Protein AF-A0A3D4B5P4-F1 (afdb_monomer_lite)

Sequence (132 aa):
MRDRVRADYWMGHQTPEDGKKAVERALKYGFKGVKIKCRIQEPMYERLKAMRDVAGTDFKVTVDPNERFYTAEQAIALAEQLAPLGNVEVFEDPIPKSDIEGYEKIHDAIPFPLAMHLGDGPGVVRGLQADG

Structure (mmCIF, N/CA/C/O backbone):
data_AF-A0A3D4B5P4-F1
#
_entry.id   AF-A0A3D4B5P4-F1
#
loop_
_atom_site.group_PDB
_atom_site.id
_atom_site.type_sy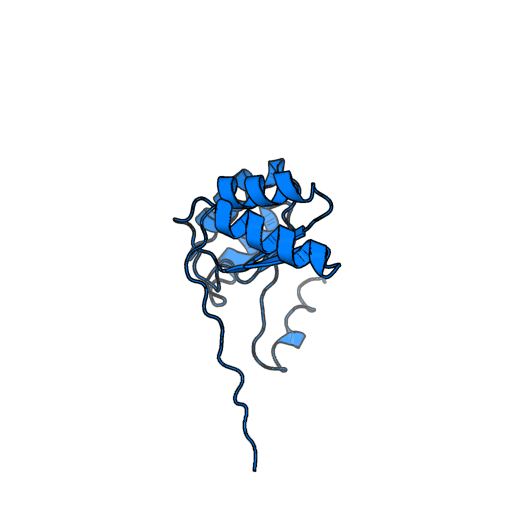mbol
_atom_site.label_atom_id
_atom_site.label_alt_id
_atom_site.label_comp_id
_atom_site.label_asym_id
_atom_site.label_entity_id
_atom_site.label_seq_id
_atom_site.pdbx_PDB_ins_code
_atom_site.Cartn_x
_atom_site.Cartn_y
_atom_site.Cartn_z
_atom_site.occupancy
_atom_site.B_iso_or_equiv
_atom_site.auth_seq_id
_atom_site.auth_comp_id
_atom_site.auth_asym_id
_atom_site.auth_atom_id
_atom_site.pdbx_PDB_model_num
ATOM 1 N N . MET A 1 1 ? -28.679 31.222 -10.764 1.00 39.66 1 MET A N 1
ATOM 2 C CA . MET A 1 1 ? -27.861 31.343 -9.540 1.00 39.66 1 MET A CA 1
ATOM 3 C C . MET A 1 1 ? -27.379 29.945 -9.163 1.00 39.66 1 MET A C 1
ATOM 5 O O . MET A 1 1 ? -28.202 29.104 -8.830 1.00 39.66 1 MET A O 1
ATOM 9 N N . ARG A 1 2 ? -26.090 29.641 -9.350 1.00 45.78 2 ARG A N 1
ATOM 10 C CA . ARG A 1 2 ? -25.443 28.396 -8.894 1.00 45.78 2 ARG A CA 1
ATOM 11 C C . ARG A 1 2 ? -24.249 28.846 -8.071 1.00 45.78 2 ARG A C 1
ATOM 13 O O . ARG A 1 2 ? -23.341 29.422 -8.651 1.00 45.78 2 ARG A O 1
ATOM 20 N N . ASP A 1 3 ? -24.297 28.657 -6.757 1.00 53.19 3 ASP A N 1
ATOM 21 C CA . ASP A 1 3 ? -23.410 29.410 -5.858 1.00 53.19 3 ASP A CA 1
ATOM 22 C C . ASP A 1 3 ? -22.441 28.546 -5.049 1.00 53.19 3 ASP A C 1
ATOM 24 O O . ASP A 1 3 ? -21.933 28.978 -4.020 1.00 53.19 3 ASP A O 1
ATOM 28 N N . ARG A 1 4 ? -22.178 27.305 -5.489 1.00 46.22 4 ARG A N 1
ATOM 29 C CA . ARG A 1 4 ? -21.097 26.481 -4.928 1.00 46.22 4 ARG A CA 1
ATOM 30 C C . ARG A 1 4 ? -20.451 25.599 -5.990 1.00 46.22 4 ARG A C 1
ATOM 32 O O . ARG A 1 4 ? -21.075 24.674 -6.504 1.00 46.22 4 ARG A O 1
ATOM 39 N N . VAL A 1 5 ? -19.177 25.866 -6.253 1.00 47.72 5 VAL A N 1
ATOM 40 C CA . VAL A 1 5 ? -18.228 24.896 -6.805 1.00 47.72 5 VAL A CA 1
ATOM 41 C C . VAL A 1 5 ? -17.604 24.186 -5.603 1.00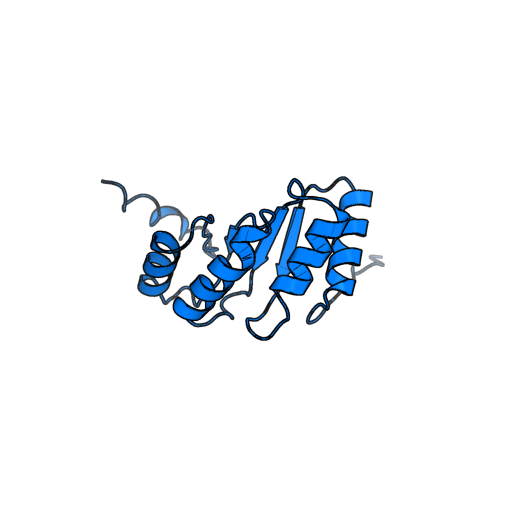 47.72 5 VAL A C 1
ATOM 43 O O . VAL A 1 5 ? -17.158 24.843 -4.662 1.00 47.72 5 VAL A O 1
ATOM 46 N N . ARG A 1 6 ? -17.622 22.850 -5.577 1.00 29.27 6 ARG A N 1
ATOM 47 C CA . ARG A 1 6 ? -16.845 22.087 -4.592 1.00 29.27 6 ARG A CA 1
ATOM 48 C C . ARG A 1 6 ? -15.369 22.280 -4.933 1.00 29.27 6 ARG A C 1
ATOM 50 O O . ARG A 1 6 ? -14.961 21.931 -6.031 1.00 29.27 6 ARG A O 1
ATOM 57 N N . ALA A 1 7 ? -14.614 22.874 -4.015 1.00 35.50 7 ALA A N 1
ATOM 58 C CA . ALA A 1 7 ? -13.166 22.962 -4.116 1.00 35.50 7 ALA A CA 1
ATOM 59 C C . ALA A 1 7 ? -12.552 21.613 -3.728 1.00 35.50 7 ALA A C 1
ATOM 61 O O . ALA A 1 7 ? -12.911 21.034 -2.697 1.00 35.50 7 ALA A O 1
ATOM 62 N N . ASP A 1 8 ? -11.646 21.127 -4.566 1.00 29.98 8 ASP A N 1
ATOM 63 C CA . ASP A 1 8 ? -10.908 19.893 -4.345 1.00 29.98 8 ASP A CA 1
ATOM 64 C C . ASP A 1 8 ? -9.951 20.043 -3.156 1.00 29.98 8 ASP A C 1
ATOM 66 O O . ASP A 1 8 ? -9.199 21.013 -3.042 1.00 29.98 8 ASP A O 1
ATOM 70 N N . TYR A 1 9 ? -9.980 19.069 -2.248 1.00 28.59 9 TYR A N 1
ATOM 71 C CA . TYR A 1 9 ? -9.027 18.970 -1.150 1.00 28.59 9 TYR A CA 1
ATOM 72 C C . TYR A 1 9 ? -7.841 18.119 -1.608 1.00 28.59 9 TYR A C 1
ATOM 74 O O . TYR A 1 9 ? -7.959 16.903 -1.753 1.00 28.59 9 TYR A O 1
ATOM 82 N N . TRP A 1 10 ? -6.700 18.763 -1.857 1.00 34.03 10 TRP A N 1
ATOM 83 C CA . TRP A 1 10 ? -5.459 18.094 -2.242 1.00 34.03 10 TRP A CA 1
ATOM 84 C C . TRP A 1 10 ? -4.611 17.822 -0.995 1.00 34.03 10 TRP A C 1
ATOM 86 O O . TRP A 1 10 ? -4.116 18.756 -0.368 1.00 34.03 10 TRP A O 1
ATOM 96 N N . MET A 1 11 ? -4.402 16.553 -0.637 1.00 41.28 11 MET A N 1
ATOM 97 C CA . MET A 1 11 ? -3.348 16.172 0.312 1.00 41.28 11 MET A CA 1
ATOM 98 C C . MET A 1 11 ? -2.180 15.558 -0.454 1.00 41.28 11 MET A C 1
ATOM 100 O O . MET A 1 11 ? -2.347 14.572 -1.170 1.00 41.28 11 MET A O 1
ATOM 104 N N . GLY A 1 12 ? -1.006 16.182 -0.326 1.00 55.91 12 GLY A N 1
ATOM 105 C CA . GLY A 1 12 ? 0.267 15.619 -0.775 1.00 55.91 12 GLY A CA 1
ATOM 106 C C . GLY A 1 12 ? 0.739 14.464 0.117 1.00 55.91 12 GLY A C 1
ATOM 107 O O . GLY A 1 12 ? -0.005 14.008 0.984 1.00 55.91 12 GLY A O 1
ATOM 108 N N . HIS A 1 13 ? 1.974 14.010 -0.133 1.00 55.59 13 HIS A N 1
ATOM 109 C CA . HIS A 1 13 ? 2.686 12.945 0.592 1.00 55.59 13 HIS A CA 1
ATOM 110 C C . HIS A 1 13 ? 2.319 12.898 2.077 1.00 55.59 13 HIS A C 1
ATOM 112 O O . HIS A 1 13 ? 2.385 13.919 2.763 1.00 55.59 13 HIS A O 1
ATOM 118 N N . GLN A 1 14 ? 1.911 11.726 2.559 1.00 71.88 14 GLN A N 1
ATOM 119 C CA . GLN A 1 14 ? 1.329 11.606 3.893 1.00 71.88 14 GLN A CA 1
ATOM 120 C C . GLN A 1 14 ? 2.350 11.039 4.868 1.00 71.88 14 GLN A C 1
ATOM 122 O O . GLN A 1 14 ? 2.947 9.991 4.632 1.00 71.88 14 GLN A O 1
ATOM 127 N N . THR A 1 15 ? 2.512 11.711 6.000 1.00 88.50 15 THR A N 1
ATOM 128 C CA . THR A 1 15 ? 3.261 11.173 7.137 1.00 88.50 15 THR A CA 1
ATOM 129 C C . THR A 1 15 ? 2.467 10.042 7.813 1.00 88.50 15 THR A C 1
ATOM 131 O O . THR A 1 15 ? 1.257 9.910 7.588 1.00 88.50 15 THR A O 1
ATOM 134 N N . PRO A 1 16 ? 3.087 9.229 8.689 1.00 93.19 16 PRO A N 1
ATOM 135 C CA . PRO A 1 16 ? 2.342 8.270 9.508 1.00 93.19 16 PRO A CA 1
ATOM 136 C C . PRO A 1 16 ? 1.200 8.910 10.308 1.00 93.19 16 PRO A C 1
ATOM 138 O O . PRO A 1 16 ? 0.137 8.315 10.465 1.00 93.19 16 PRO A O 1
ATOM 141 N N . GLU A 1 17 ? 1.388 10.152 10.757 1.00 92.12 17 GLU A N 1
ATOM 142 C CA . GLU A 1 17 ? 0.384 10.911 11.499 1.00 92.12 17 GLU A CA 1
ATOM 143 C C . GLU A 1 17 ? -0.816 11.311 10.625 1.00 92.12 17 GLU A C 1
ATOM 145 O O . GLU A 1 17 ? -1.967 11.214 11.051 1.00 92.12 17 GLU A O 1
ATOM 150 N N . ASP A 1 18 ? -0.577 11.687 9.368 1.00 90.56 18 ASP A N 1
ATOM 151 C CA . ASP A 1 18 ? -1.657 11.939 8.406 1.00 9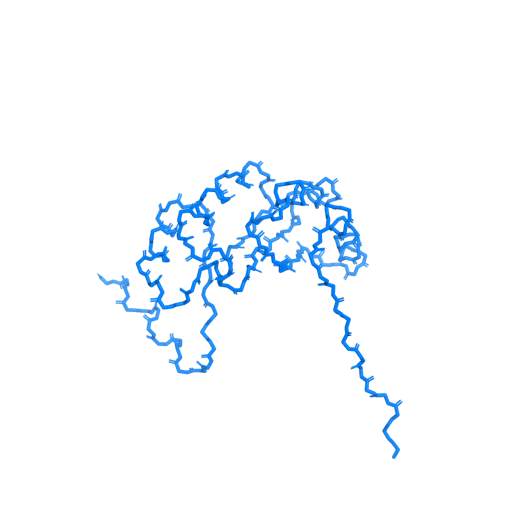0.56 18 ASP A CA 1
ATOM 152 C C . ASP A 1 18 ? -2.452 10.664 8.110 1.00 90.56 18 ASP A C 1
ATOM 154 O O . ASP A 1 18 ? -3.674 10.716 7.937 1.00 90.56 18 ASP A O 1
ATOM 158 N N . GLY A 1 19 ? -1.766 9.516 8.108 1.00 91.19 19 GLY A N 1
ATOM 159 C CA . GLY A 1 19 ? -2.379 8.202 7.987 1.00 91.19 19 GLY A CA 1
ATOM 160 C C . GLY A 1 19 ? -3.354 7.895 9.121 1.00 91.19 19 GLY A C 1
ATOM 161 O O . GLY A 1 19 ? -4.501 7.533 8.855 1.00 91.19 19 GLY A O 1
ATOM 162 N N . LYS A 1 20 ? -2.946 8.126 10.375 1.00 93.00 20 LYS A N 1
ATOM 163 C CA . LYS A 1 20 ? -3.834 7.982 11.543 1.00 93.00 20 LYS A CA 1
ATOM 164 C C . LYS A 1 20 ? -5.069 8.859 11.414 1.00 93.00 20 LYS A C 1
ATOM 166 O O . LYS A 1 20 ? -6.185 8.356 11.469 1.00 93.00 20 LYS A O 1
ATOM 171 N N . LYS A 1 21 ? -4.875 10.152 11.139 1.00 93.06 21 LYS A N 1
ATOM 172 C CA . LYS A 1 21 ? -5.979 11.112 10.994 1.00 93.06 21 LYS A CA 1
ATOM 173 C C . LYS A 1 21 ? -6.940 10.722 9.871 1.00 93.06 21 LYS A C 1
ATOM 175 O O . LYS A 1 21 ? -8.140 10.978 9.970 1.00 93.06 21 LYS A O 1
ATOM 180 N N . ALA A 1 22 ? -6.439 10.137 8.782 1.00 90.88 22 ALA A N 1
ATOM 181 C CA . ALA A 1 22 ? -7.284 9.625 7.707 1.00 90.88 22 ALA A CA 1
ATOM 182 C C . ALA A 1 22 ? -8.155 8.453 8.181 1.00 90.88 22 ALA A C 1
ATOM 184 O O . ALA A 1 22 ? -9.361 8.464 7.931 1.00 90.88 22 ALA A O 1
ATOM 185 N N . VAL A 1 23 ? -7.570 7.503 8.911 1.00 93.56 23 VAL A N 1
ATOM 186 C CA . VAL A 1 23 ? -8.282 6.347 9.471 1.00 93.56 23 VAL A CA 1
ATOM 187 C C . VAL A 1 23 ? -9.294 6.765 10.536 1.00 93.56 23 VAL A C 1
ATOM 189 O O . VAL A 1 23 ? -10.443 6.344 10.468 1.00 93.56 23 VAL A O 1
ATOM 192 N N . GLU A 1 24 ? -8.935 7.652 11.464 1.00 94.38 24 GLU A N 1
ATOM 193 C CA . GLU A 1 24 ? -9.860 8.179 12.481 1.00 94.38 24 GLU A CA 1
ATOM 194 C C . GLU A 1 24 ? -11.091 8.833 11.842 1.00 94.38 24 GLU A C 1
ATOM 196 O O . GLU A 1 24 ? -12.230 8.583 12.247 1.00 94.38 24 GLU A O 1
ATOM 201 N N . ARG A 1 25 ? -10.879 9.644 10.795 1.00 94.56 25 ARG A N 1
ATOM 202 C CA . ARG A 1 25 ? -11.982 10.228 10.022 1.00 94.56 25 ARG A CA 1
ATOM 203 C C . ARG A 1 25 ? -12.814 9.147 9.341 1.00 94.56 25 ARG A C 1
ATOM 205 O O . ARG A 1 25 ? -14.036 9.221 9.394 1.00 94.56 25 ARG A O 1
ATOM 212 N N . ALA A 1 26 ? -12.179 8.163 8.713 1.00 92.31 26 ALA A N 1
ATOM 213 C CA . ALA A 1 26 ? -12.877 7.087 8.023 1.00 92.31 26 ALA A CA 1
ATOM 214 C C . ALA A 1 26 ? -13.755 6.270 8.991 1.00 92.31 26 ALA A C 1
ATOM 216 O O . ALA A 1 26 ? -14.941 6.074 8.725 1.00 92.31 26 ALA A O 1
ATOM 217 N N . LEU A 1 27 ? -13.222 5.900 10.158 1.00 92.06 27 LEU A N 1
ATOM 218 C CA . LEU A 1 27 ? -13.966 5.219 11.219 1.00 92.06 27 LEU A CA 1
ATOM 219 C C . LEU A 1 27 ? -15.145 6.051 11.726 1.00 92.06 27 LEU A C 1
ATOM 221 O O . LEU A 1 27 ? -16.243 5.519 11.881 1.00 92.06 27 LEU A O 1
ATOM 225 N N . LYS A 1 28 ? -14.954 7.363 11.927 1.00 94.81 28 LYS A N 1
ATOM 226 C CA . LYS A 1 28 ? -16.032 8.278 12.341 1.00 94.81 28 LYS A CA 1
ATOM 227 C C . LYS A 1 28 ? -17.219 8.261 11.371 1.00 94.81 28 LYS A C 1
ATOM 229 O O . LYS A 1 28 ? -18.355 8.443 11.798 1.00 94.81 28 LYS A O 1
ATOM 234 N N . TYR A 1 29 ? -16.961 8.044 10.084 1.00 92.94 29 TYR A N 1
ATOM 235 C CA . TYR A 1 29 ? -17.992 7.937 9.049 1.00 92.94 29 TYR A CA 1
ATOM 236 C C . TYR A 1 29 ? -18.417 6.489 8.747 1.00 92.94 29 TYR A C 1
ATOM 238 O O . TYR A 1 29 ? -19.181 6.265 7.814 1.00 92.94 29 TYR A O 1
ATOM 246 N N . GLY A 1 30 ? -17.963 5.508 9.535 1.00 91.50 30 GLY A N 1
ATOM 247 C CA . GLY A 1 30 ? -18.372 4.106 9.421 1.00 91.50 30 GLY A CA 1
ATOM 248 C C . GLY A 1 30 ? -17.673 3.310 8.315 1.00 91.50 30 GLY A C 1
ATOM 249 O O . GLY A 1 30 ? -18.077 2.181 8.039 1.00 91.50 30 GLY A O 1
ATOM 250 N N . PHE A 1 31 ? -16.626 3.856 7.690 1.00 90.94 31 PHE A N 1
ATOM 251 C CA . PHE A 1 31 ? -15.850 3.130 6.685 1.00 90.94 31 PHE A CA 1
ATOM 252 C C . PHE A 1 31 ? -15.013 2.008 7.319 1.00 90.94 31 PHE A C 1
ATOM 254 O O . PHE A 1 31 ? -14.639 2.066 8.491 1.00 90.94 31 PHE A O 1
ATOM 261 N N . LYS A 1 32 ? -14.705 0.986 6.514 1.00 91.06 32 LYS A N 1
ATOM 262 C CA . LYS A 1 32 ? -13.902 -0.192 6.897 1.00 91.06 32 LYS A CA 1
ATOM 263 C C . LYS A 1 32 ? -12.549 -0.266 6.191 1.00 91.06 32 LYS A C 1
ATOM 265 O O . LYS A 1 32 ? -11.807 -1.221 6.372 1.00 91.06 32 LYS A O 1
ATOM 270 N N . GLY A 1 33 ? -12.223 0.743 5.395 1.00 92.00 33 GLY A N 1
ATOM 271 C CA . GLY A 1 33 ? -10.943 0.823 4.721 1.00 92.00 33 GLY A CA 1
ATOM 272 C C . GLY A 1 33 ? -10.714 2.179 4.078 1.00 92.00 33 GLY A C 1
ATOM 273 O O . GLY A 1 33 ? -11.605 3.034 4.052 1.00 92.00 33 GLY A O 1
ATOM 274 N N . VAL A 1 34 ? -9.501 2.370 3.570 1.00 93.94 34 VAL A N 1
ATOM 275 C CA . VAL A 1 34 ? -9.089 3.554 2.810 1.00 93.94 34 VAL A CA 1
ATOM 276 C C . VAL A 1 34 ? -8.213 3.156 1.640 1.00 93.94 34 VAL A C 1
ATOM 278 O O . VAL A 1 34 ? -7.507 2.154 1.669 1.00 93.94 34 VAL A O 1
ATOM 281 N N . LYS A 1 35 ? -8.201 4.022 0.638 1.00 93.94 35 LYS A N 1
ATOM 282 C CA . LYS A 1 35 ? -7.249 3.989 -0.457 1.00 93.94 35 LYS A CA 1
ATOM 283 C C . LYS A 1 35 ? -6.266 5.136 -0.304 1.00 93.94 35 LYS A C 1
ATOM 285 O O . LYS A 1 35 ? -6.679 6.268 -0.045 1.00 93.94 35 LYS A O 1
ATOM 290 N N . ILE A 1 36 ? -4.980 4.844 -0.457 1.00 93.00 36 ILE A N 1
ATOM 291 C CA . ILE A 1 36 ? -3.912 5.827 -0.281 1.00 93.00 36 ILE A CA 1
ATOM 292 C C . ILE A 1 36 ? -3.146 6.018 -1.579 1.00 93.00 36 ILE A C 1
ATOM 294 O O . ILE A 1 36 ? -2.844 5.055 -2.276 1.00 93.00 36 ILE A O 1
ATOM 298 N N . LYS A 1 37 ? -2.804 7.274 -1.871 1.00 92.31 37 LYS A N 1
ATOM 299 C CA . LYS A 1 37 ? -1.820 7.595 -2.902 1.00 92.31 37 LYS A CA 1
ATOM 300 C C . LYS A 1 37 ? -0.428 7.610 -2.283 1.00 92.31 37 LYS A C 1
ATOM 302 O O . LYS A 1 37 ? -0.250 8.167 -1.192 1.00 92.31 37 LYS A O 1
ATOM 307 N N . CYS A 1 38 ? 0.539 6.991 -2.958 1.00 92.31 38 CYS A N 1
ATOM 308 C CA . CYS A 1 38 ? 1.887 6.866 -2.410 1.00 92.31 38 CYS A CA 1
ATOM 309 C C . CYS A 1 38 ? 3.027 6.835 -3.437 1.00 92.31 38 CYS A C 1
ATOM 311 O O . CYS A 1 38 ? 2.816 6.794 -4.648 1.00 92.31 38 CYS A O 1
ATOM 313 N N . ARG A 1 39 ? 4.262 6.875 -2.935 1.00 93.50 39 ARG A N 1
ATOM 314 C CA . ARG A 1 39 ? 5.504 6.624 -3.675 1.00 93.50 39 ARG A CA 1
ATOM 315 C C . ARG A 1 39 ? 6.429 5.738 -2.852 1.00 93.50 39 ARG A C 1
ATOM 317 O O . ARG A 1 39 ? 6.362 5.742 -1.627 1.00 93.50 39 ARG A O 1
ATOM 324 N N . ILE A 1 40 ? 7.333 5.031 -3.524 1.00 92.75 40 ILE A N 1
ATOM 325 C CA . ILE A 1 40 ? 8.244 4.077 -2.873 1.00 92.75 40 ILE A CA 1
ATOM 326 C C . ILE A 1 40 ? 9.190 4.736 -1.851 1.00 92.75 40 ILE A C 1
ATOM 328 O O . ILE A 1 40 ? 9.651 4.078 -0.930 1.00 92.75 40 ILE A O 1
ATOM 332 N N . GLN A 1 41 ? 9.468 6.039 -1.985 1.00 92.88 41 GLN A N 1
ATOM 333 C CA . GLN A 1 41 ? 10.346 6.783 -1.071 1.00 92.88 41 GLN A CA 1
ATOM 334 C C . GLN A 1 41 ? 9.658 7.207 0.236 1.00 92.88 41 GLN A C 1
ATOM 336 O O . GLN A 1 41 ? 10.309 7.760 1.122 1.00 92.88 41 GLN A O 1
ATOM 341 N N . GLU A 1 42 ? 8.342 7.033 0.347 1.00 92.69 42 GLU A N 1
ATOM 342 C CA . GLU A 1 42 ? 7.613 7.369 1.566 1.00 92.69 42 GLU A CA 1
ATOM 343 C C . GLU A 1 42 ? 7.794 6.283 2.639 1.00 92.69 42 GLU A C 1
ATOM 345 O O . GLU A 1 42 ? 8.029 5.122 2.303 1.00 92.69 42 GLU A O 1
ATOM 350 N N . PRO A 1 43 ? 7.633 6.619 3.934 1.00 94.69 43 PRO A N 1
ATOM 351 C CA . PRO A 1 43 ? 7.735 5.656 5.032 1.00 94.69 43 PRO A CA 1
ATOM 352 C C . PRO A 1 43 ? 6.478 4.771 5.095 1.00 94.69 43 PRO A C 1
ATOM 354 O O . PRO A 1 43 ? 5.604 4.931 5.951 1.00 94.69 43 PRO A O 1
ATOM 357 N N . MET A 1 44 ? 6.319 3.899 4.098 1.00 95.44 44 MET A N 1
ATOM 358 C CA . MET A 1 44 ? 5.095 3.133 3.856 1.00 95.44 44 MET A CA 1
ATOM 359 C C . MET A 1 44 ? 4.781 2.166 4.992 1.00 95.44 44 MET A C 1
ATOM 361 O O . MET A 1 44 ? 3.630 2.085 5.423 1.00 95.44 44 MET A O 1
ATOM 365 N N . TYR A 1 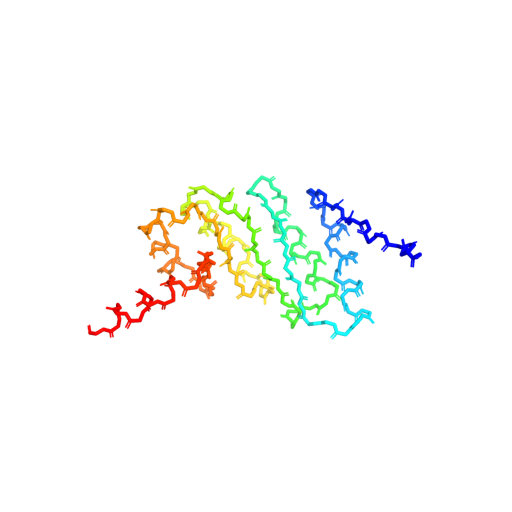45 ? 5.796 1.486 5.520 1.00 96.94 45 TYR A N 1
ATOM 366 C CA . TYR A 1 45 ? 5.622 0.590 6.656 1.00 96.94 45 TYR A CA 1
ATOM 367 C C . TYR A 1 45 ? 5.126 1.341 7.890 1.00 96.94 45 TYR A C 1
ATOM 369 O O . TYR A 1 45 ? 4.128 0.954 8.493 1.00 96.94 45 TYR A O 1
ATOM 377 N N . GLU A 1 46 ? 5.748 2.467 8.231 1.00 96.94 46 GLU A N 1
ATOM 378 C CA . GLU A 1 46 ? 5.362 3.289 9.375 1.00 96.94 46 GLU A CA 1
ATOM 379 C C . GLU A 1 46 ? 3.957 3.867 9.195 1.00 96.94 46 GLU A C 1
ATOM 381 O O . GLU A 1 46 ? 3.190 3.919 10.157 1.00 96.94 46 GLU A O 1
ATOM 386 N N . ARG A 1 47 ? 3.589 4.262 7.969 1.00 95.69 47 ARG A N 1
ATOM 387 C CA . ARG A 1 47 ? 2.232 4.726 7.648 1.00 95.69 47 ARG A CA 1
ATOM 388 C C . ARG A 1 47 ? 1.196 3.636 7.872 1.00 95.69 47 ARG A C 1
ATOM 390 O O . ARG A 1 47 ? 0.234 3.869 8.601 1.00 95.69 47 ARG A O 1
ATOM 397 N N . LEU A 1 48 ? 1.374 2.459 7.273 1.00 96.62 48 LEU A N 1
ATOM 398 C CA . LEU A 1 48 ? 0.394 1.377 7.389 1.00 96.62 48 LEU A CA 1
ATOM 399 C C . LEU A 1 48 ? 0.357 0.800 8.801 1.00 96.62 48 LEU A C 1
ATOM 401 O O . LEU A 1 48 ? -0.725 0.470 9.288 1.00 96.62 48 LEU A O 1
ATOM 405 N N . LYS A 1 49 ? 1.499 0.757 9.495 1.00 97.88 49 LYS A N 1
ATOM 406 C CA . LYS A 1 49 ? 1.555 0.405 10.912 1.00 97.88 49 LYS A CA 1
ATOM 407 C C . LYS A 1 49 ? 0.759 1.405 11.747 1.00 97.88 49 LYS A C 1
ATOM 409 O O . LYS A 1 49 ? -0.058 0.993 12.557 1.00 97.88 49 LYS A O 1
ATOM 414 N N . ALA A 1 50 ? 0.940 2.705 11.528 1.00 96.81 50 ALA A N 1
ATOM 415 C CA . ALA A 1 50 ? 0.198 3.730 12.254 1.00 96.81 50 ALA A CA 1
ATOM 416 C C . ALA A 1 50 ? -1.319 3.648 12.001 1.00 96.81 50 ALA A C 1
ATOM 418 O O . ALA A 1 50 ? -2.102 3.819 12.930 1.00 96.81 50 ALA A O 1
ATOM 419 N N . MET A 1 51 ? -1.737 3.339 10.771 1.00 96.38 51 MET A N 1
ATOM 420 C CA . MET A 1 51 ? -3.143 3.083 10.431 1.00 96.38 51 MET A CA 1
ATOM 421 C C . MET A 1 51 ? -3.698 1.847 11.153 1.00 96.38 51 MET A C 1
ATOM 423 O O . MET A 1 51 ? -4.776 1.906 11.744 1.00 96.38 51 MET A O 1
ATOM 427 N N . ARG A 1 52 ? -2.940 0.744 11.144 1.00 97.00 52 ARG A N 1
ATOM 428 C CA . ARG A 1 52 ? -3.268 -0.490 11.871 1.00 97.00 52 ARG A CA 1
ATOM 429 C C . ARG A 1 52 ? -3.393 -0.242 13.370 1.00 97.00 52 ARG A C 1
ATOM 431 O O . ARG A 1 52 ? -4.327 -0.738 13.984 1.00 97.00 52 ARG A O 1
ATOM 438 N N . ASP A 1 53 ? -2.479 0.524 13.958 1.00 97.62 53 ASP A N 1
ATOM 439 C CA . ASP A 1 53 ? -2.475 0.811 15.397 1.00 97.62 53 ASP A CA 1
ATOM 440 C C . ASP A 1 53 ? -3.759 1.554 15.835 1.00 97.62 53 ASP A C 1
ATOM 442 O O . ASP A 1 53 ? -4.164 1.445 16.989 1.00 97.62 53 ASP A O 1
ATOM 446 N N . VAL A 1 54 ? -4.430 2.269 14.919 1.00 96.12 54 VAL A N 1
ATOM 447 C CA . VAL A 1 54 ? -5.706 2.964 15.178 1.00 96.12 54 VAL A CA 1
ATOM 448 C C . VAL A 1 54 ? -6.922 2.047 15.018 1.00 96.12 54 VAL A C 1
ATOM 450 O O . VAL A 1 54 ? -7.855 2.131 15.814 1.00 96.12 54 VAL A O 1
ATOM 453 N N . ALA A 1 55 ? -6.953 1.208 13.980 1.00 94.19 55 ALA A N 1
ATOM 454 C CA . ALA A 1 55 ? -8.182 0.527 13.555 1.00 94.19 55 ALA A CA 1
ATOM 455 C C . ALA A 1 55 ? -8.104 -1.008 13.524 1.00 94.19 55 ALA A C 1
ATOM 457 O O . ALA A 1 55 ? -9.086 -1.669 13.189 1.00 94.19 55 ALA A O 1
ATOM 458 N N . GLY A 1 56 ? -6.956 -1.579 13.883 1.00 95.12 56 GLY A N 1
ATOM 459 C CA . GLY A 1 56 ? -6.691 -3.011 13.803 1.00 95.12 56 GLY A CA 1
ATOM 460 C C . GLY A 1 56 ? -6.481 -3.513 12.371 1.00 95.12 56 GLY A C 1
ATOM 461 O O . GLY A 1 56 ? -6.330 -2.745 11.423 1.00 95.12 56 GLY A O 1
ATOM 462 N N . THR A 1 57 ? -6.448 -4.838 12.220 1.00 95.25 57 THR A N 1
ATOM 463 C CA . THR A 1 57 ? -6.257 -5.542 10.935 1.00 95.25 57 THR A CA 1
ATOM 464 C C . THR A 1 57 ? -7.536 -5.682 10.108 1.00 95.25 57 THR A C 1
ATOM 466 O O . THR A 1 57 ? -7.465 -6.015 8.923 1.00 95.25 57 THR A O 1
ATOM 469 N N . ASP A 1 58 ? -8.692 -5.424 10.725 1.00 93.25 58 ASP A N 1
ATOM 470 C CA . ASP A 1 58 ? -10.007 -5.442 10.071 1.00 93.25 58 ASP A CA 1
ATOM 471 C C . ASP A 1 58 ? -10.225 -4.205 9.197 1.00 93.25 58 ASP A C 1
ATOM 473 O O . ASP A 1 58 ? -11.056 -4.218 8.292 1.00 93.25 58 ASP A O 1
ATOM 477 N N . PHE A 1 59 ? -9.478 -3.132 9.468 1.00 93.25 59 PHE A N 1
ATOM 478 C CA . PHE A 1 59 ? -9.488 -1.933 8.651 1.00 93.25 59 PHE A CA 1
ATOM 479 C C . PHE A 1 59 ? -8.448 -2.039 7.542 1.00 93.25 59 PHE A C 1
ATOM 481 O O . PHE A 1 59 ? -7.244 -2.110 7.797 1.00 93.25 59 PHE A O 1
ATOM 488 N N . LYS A 1 60 ? -8.925 -2.045 6.304 1.00 94.75 60 LYS A N 1
ATOM 489 C CA . LYS A 1 60 ? -8.141 -2.439 5.137 1.00 94.75 60 LYS A CA 1
ATOM 490 C C . LYS A 1 60 ? -7.602 -1.245 4.347 1.00 94.75 60 LYS A C 1
ATOM 492 O O . LYS A 1 60 ? -8.243 -0.197 4.267 1.00 94.75 60 LYS A O 1
ATOM 497 N N . VAL A 1 61 ? -6.405 -1.386 3.780 1.00 95.00 61 VAL A N 1
ATOM 498 C CA . VAL A 1 61 ? -5.706 -0.319 3.049 1.00 95.00 61 VAL A CA 1
ATOM 499 C C . VAL A 1 61 ? -5.399 -0.761 1.621 1.00 95.00 61 VAL A C 1
ATOM 501 O O . VAL A 1 61 ? -4.644 -1.707 1.407 1.00 95.00 61 VAL A O 1
ATOM 504 N N . THR A 1 62 ? -5.940 -0.036 0.643 1.00 95.88 62 THR A N 1
ATOM 505 C CA . THR A 1 62 ? -5.539 -0.129 -0.767 1.00 95.88 62 THR A CA 1
ATOM 506 C C . THR A 1 62 ? -4.320 0.754 -1.014 1.00 95.88 62 THR A C 1
ATOM 508 O O . THR A 1 62 ? -4.376 1.969 -0.790 1.00 95.88 62 THR A O 1
ATOM 511 N N . VAL A 1 63 ? -3.233 0.149 -1.493 1.00 95.56 63 VAL A N 1
ATOM 512 C CA . VAL A 1 63 ? -1.969 0.821 -1.821 1.00 95.56 63 VAL A CA 1
ATOM 513 C C . VAL A 1 63 ? -1.961 1.160 -3.310 1.00 95.56 63 VAL A C 1
ATOM 515 O O . VAL A 1 63 ? -1.857 0.264 -4.139 1.00 95.56 63 VAL A O 1
ATOM 518 N N . ASP A 1 64 ? -2.063 2.446 -3.648 1.00 95.31 64 ASP A N 1
ATOM 519 C CA . ASP A 1 64 ? -2.149 2.917 -5.035 1.00 95.31 64 ASP A CA 1
ATOM 520 C C . ASP A 1 64 ? -1.089 3.997 -5.311 1.00 95.31 64 ASP A C 1
ATOM 522 O O . ASP A 1 64 ? -1.298 5.185 -5.039 1.00 95.31 64 ASP A O 1
ATOM 526 N N . PRO A 1 65 ? 0.083 3.642 -5.855 1.00 93.00 65 PRO A N 1
ATOM 527 C CA . PRO A 1 65 ? 1.072 4.639 -6.235 1.00 93.00 65 PRO A CA 1
ATOM 528 C C . PRO A 1 65 ? 0.748 5.343 -7.555 1.00 93.00 65 PRO A C 1
ATOM 530 O O . PRO A 1 65 ? 1.384 6.359 -7.859 1.00 93.00 65 PRO A O 1
ATOM 533 N N . ASN A 1 66 ? -0.246 4.866 -8.313 1.00 94.06 66 ASN A N 1
ATOM 534 C CA . ASN A 1 66 ? -0.612 5.340 -9.643 1.00 94.06 66 ASN A CA 1
ATOM 535 C C . ASN A 1 66 ? 0.572 5.245 -10.616 1.00 94.06 66 ASN A C 1
ATOM 537 O O . ASN A 1 66 ? 1.041 6.263 -11.131 1.00 94.06 66 ASN A O 1
ATOM 541 N N . GLU A 1 67 ? 1.071 4.022 -10.793 1.00 94.75 67 GLU A N 1
ATOM 542 C CA . GLU A 1 67 ? 2.190 3.621 -11.658 1.00 94.75 67 GLU A CA 1
ATOM 543 C C . GLU A 1 67 ? 3.579 4.083 -11.164 1.00 94.75 67 GLU A C 1
ATOM 545 O O . GLU A 1 67 ? 4.580 3.949 -11.866 1.00 94.75 67 GLU A O 1
ATOM 550 N N . ARG A 1 68 ? 3.672 4.621 -9.935 1.00 94.62 68 ARG A N 1
ATOM 551 C CA . ARG A 1 68 ? 4.893 5.258 -9.393 1.00 94.62 68 ARG A CA 1
ATOM 552 C C . ARG A 1 68 ? 5.789 4.362 -8.537 1.00 94.62 68 ARG A C 1
ATOM 554 O O . ARG A 1 68 ? 6.714 4.888 -7.913 1.00 94.62 68 ARG A O 1
ATOM 561 N N . PHE A 1 69 ? 5.547 3.053 -8.463 1.00 95.00 69 PHE A N 1
ATOM 562 C CA . PHE A 1 69 ? 6.617 2.143 -8.038 1.00 95.00 69 PHE A CA 1
ATOM 563 C C . PHE A 1 69 ? 7.556 1.797 -9.186 1.00 95.00 69 PHE A C 1
ATOM 565 O O . PHE A 1 69 ? 8.656 1.376 -8.889 1.00 95.00 69 PHE A O 1
ATOM 572 N N . TYR A 1 70 ? 7.192 2.069 -10.446 1.00 93.94 70 TYR A N 1
ATOM 573 C CA . TYR A 1 70 ? 8.029 1.972 -11.655 1.00 93.94 70 TYR A CA 1
ATOM 574 C C . TYR A 1 70 ? 8.568 0.584 -12.035 1.00 93.94 70 TYR A C 1
ATOM 576 O O . TYR A 1 70 ? 8.688 0.327 -13.227 1.00 93.94 70 TYR A O 1
ATOM 584 N N . THR A 1 71 ? 8.881 -0.289 -11.077 1.00 96.94 71 THR A N 1
ATOM 585 C CA . THR A 1 71 ? 9.439 -1.629 -11.304 1.00 96.94 71 THR A CA 1
ATOM 586 C C . THR A 1 71 ? 8.744 -2.674 -10.436 1.00 96.94 71 THR A C 1
ATOM 588 O O . THR A 1 71 ? 8.270 -2.372 -9.333 1.00 96.94 71 THR A O 1
ATOM 591 N N . ALA A 1 72 ? 8.689 -3.911 -10.931 1.00 96.88 72 ALA A N 1
ATOM 592 C CA . ALA A 1 72 ? 8.119 -5.040 -10.202 1.00 96.88 72 ALA A CA 1
ATOM 593 C C . ALA A 1 72 ? 8.872 -5.299 -8.892 1.00 96.88 72 ALA A C 1
ATOM 595 O O . ALA A 1 72 ? 8.256 -5.490 -7.848 1.00 96.88 72 ALA A O 1
ATOM 596 N N . GLU A 1 73 ? 10.200 -5.210 -8.920 1.00 97.56 73 GLU A N 1
ATOM 597 C CA . GLU A 1 73 ? 11.070 -5.463 -7.774 1.00 97.56 73 GLU A CA 1
ATOM 598 C C . GLU A 1 73 ? 10.785 -4.489 -6.624 1.00 97.56 73 GLU A C 1
ATOM 600 O O . GLU A 1 73 ? 10.743 -4.892 -5.463 1.00 97.56 73 GLU A O 1
ATOM 605 N N . GLN A 1 74 ? 10.526 -3.213 -6.935 1.00 96.88 74 GLN A N 1
ATOM 606 C CA . GLN A 1 74 ? 10.145 -2.222 -5.926 1.00 96.88 74 GLN A CA 1
ATOM 607 C C . GLN A 1 74 ? 8.776 -2.526 -5.306 1.00 96.88 74 GLN A C 1
ATOM 609 O O . GLN A 1 74 ? 8.610 -2.379 -4.094 1.00 96.88 74 GLN A O 1
ATOM 614 N N . ALA A 1 75 ? 7.805 -2.956 -6.115 1.00 96.62 75 ALA A N 1
ATOM 615 C CA . ALA A 1 75 ? 6.479 -3.323 -5.628 1.00 96.62 75 ALA A CA 1
ATOM 616 C C . ALA A 1 75 ? 6.521 -4.585 -4.748 1.00 96.62 75 ALA A C 1
ATOM 618 O O . ALA A 1 75 ? 5.935 -4.585 -3.665 1.00 96.62 75 ALA A O 1
ATOM 619 N N . ILE A 1 76 ? 7.255 -5.618 -5.174 1.00 97.56 76 ILE A N 1
ATOM 620 C CA . ILE A 1 76 ? 7.423 -6.885 -4.448 1.00 97.56 76 ILE A CA 1
ATOM 621 C C . ILE A 1 76 ? 8.125 -6.647 -3.111 1.00 97.56 76 ILE A C 1
ATOM 623 O O . ILE A 1 76 ? 7.590 -7.023 -2.070 1.00 97.56 76 ILE A O 1
ATOM 627 N N . ALA A 1 77 ? 9.264 -5.947 -3.112 1.00 97.12 77 ALA A N 1
ATOM 628 C CA . ALA A 1 77 ? 10.011 -5.668 -1.886 1.00 97.12 77 ALA A CA 1
ATOM 629 C C . ALA A 1 77 ? 9.161 -4.906 -0.855 1.00 97.12 77 ALA A C 1
ATOM 631 O O . ALA A 1 77 ? 9.206 -5.188 0.345 1.00 97.12 77 ALA A O 1
ATOM 632 N N . LEU A 1 78 ? 8.340 -3.955 -1.315 1.00 97.31 78 LEU A N 1
ATOM 633 C CA . LEU A 1 78 ? 7.416 -3.253 -0.433 1.00 97.31 78 LEU A CA 1
ATOM 634 C C . LEU A 1 78 ? 6.288 -4.172 0.063 1.00 97.31 78 LEU A C 1
ATOM 636 O O . LEU A 1 78 ? 5.927 -4.112 1.237 1.00 97.31 78 LEU A O 1
ATOM 640 N N . ALA A 1 79 ? 5.723 -5.018 -0.796 1.00 96.50 79 ALA A N 1
ATOM 641 C CA . ALA A 1 79 ? 4.685 -5.968 -0.407 1.00 96.50 79 ALA A CA 1
ATOM 642 C C . ALA A 1 79 ? 5.168 -6.931 0.685 1.00 96.50 79 ALA A C 1
ATOM 644 O O . ALA A 1 79 ? 4.478 -7.103 1.690 1.00 96.50 79 ALA A O 1
ATOM 645 N N . GLU A 1 80 ? 6.374 -7.482 0.546 1.00 96.38 80 GLU A N 1
ATOM 646 C CA . GLU A 1 80 ? 7.010 -8.325 1.564 1.00 96.38 80 GLU A CA 1
ATOM 647 C C . GLU A 1 80 ? 7.171 -7.583 2.898 1.00 96.38 80 GLU A C 1
ATOM 649 O O . GLU A 1 80 ? 6.832 -8.117 3.956 1.00 96.38 80 GLU A O 1
ATOM 654 N N . GLN A 1 81 ? 7.617 -6.323 2.857 1.00 96.88 81 GLN A N 1
ATOM 655 C CA . GLN A 1 81 ? 7.764 -5.487 4.050 1.00 96.88 81 GLN A CA 1
ATOM 656 C C . GLN A 1 81 ? 6.421 -5.223 4.749 1.00 96.88 81 GLN A C 1
ATOM 658 O O . GLN A 1 81 ? 6.353 -5.169 5.980 1.00 96.88 81 GLN A O 1
ATOM 663 N N . LEU A 1 82 ? 5.350 -5.022 3.981 1.00 96.88 82 LEU A N 1
ATOM 664 C CA . LEU A 1 82 ? 4.026 -4.696 4.509 1.00 96.88 82 LEU A CA 1
ATOM 665 C C . LEU A 1 82 ? 3.237 -5.931 4.955 1.00 96.88 82 LEU A C 1
ATOM 667 O O . LEU A 1 82 ? 2.321 -5.798 5.771 1.00 96.88 82 LEU A O 1
ATOM 671 N N . ALA A 1 83 ? 3.593 -7.124 4.476 1.00 95.81 83 ALA A N 1
ATOM 672 C CA . ALA A 1 83 ? 2.836 -8.340 4.736 1.00 95.81 83 ALA A CA 1
ATOM 673 C C . ALA A 1 83 ? 2.584 -8.660 6.216 1.00 95.81 83 ALA A C 1
ATOM 675 O O . ALA A 1 83 ? 1.437 -8.962 6.565 1.00 95.81 83 ALA A O 1
ATOM 676 N N . PRO A 1 84 ? 3.567 -8.509 7.123 1.00 96.38 84 PRO A N 1
ATOM 677 C CA . PRO A 1 84 ? 3.359 -8.775 8.544 1.00 96.38 84 PRO A CA 1
ATOM 678 C C . PRO A 1 84 ? 2.333 -7.850 9.220 1.00 96.38 84 PRO A C 1
ATOM 680 O O . PRO A 1 84 ? 1.863 -8.160 10.315 1.00 96.38 84 PRO A O 1
ATOM 683 N N . LEU A 1 85 ? 1.981 -6.708 8.613 1.00 96.56 85 LEU A N 1
ATOM 684 C CA . LEU A 1 85 ? 1.001 -5.778 9.182 1.00 96.56 85 LEU A CA 1
ATOM 685 C C . LEU A 1 85 ? -0.441 -6.288 9.055 1.00 96.56 85 LEU A C 1
ATOM 687 O O . LEU A 1 85 ? -1.283 -5.934 9.883 1.00 96.56 85 LEU A O 1
ATOM 691 N N . GLY A 1 86 ? -0.732 -7.116 8.045 1.00 95.88 86 GLY A N 1
ATOM 692 C CA . GLY A 1 86 ? -2.037 -7.765 7.860 1.00 95.88 86 GLY A CA 1
ATOM 693 C C . GLY A 1 86 ? -3.208 -6.832 7.511 1.00 95.88 86 GLY A C 1
ATOM 694 O O . GLY A 1 86 ? -4.360 -7.270 7.500 1.00 95.88 86 GLY A O 1
ATOM 695 N N . ASN A 1 87 ? -2.946 -5.551 7.241 1.00 96.75 87 ASN A N 1
ATOM 696 C CA . ASN A 1 87 ? -3.961 -4.545 6.909 1.00 96.75 87 ASN A CA 1
ATOM 697 C C . ASN A 1 87 ? -3.895 -4.046 5.455 1.00 96.75 87 ASN A C 1
ATOM 699 O O . ASN A 1 87 ? -4.632 -3.128 5.102 1.00 96.75 87 ASN A O 1
ATOM 703 N N . VAL A 1 88 ? -3.048 -4.642 4.613 1.00 96.75 88 VAL A N 1
ATOM 704 C CA . VAL A 1 88 ? -3.068 -4.414 3.161 1.00 96.75 88 VAL A CA 1
ATOM 705 C C . VAL A 1 88 ? -4.221 -5.203 2.549 1.00 96.75 88 VAL A C 1
ATOM 707 O O . VAL A 1 88 ? -4.367 -6.391 2.825 1.00 96.75 88 VAL A O 1
ATOM 710 N N . GLU A 1 89 ? -5.030 -4.532 1.734 1.00 94.56 89 GLU A N 1
ATOM 711 C CA . GLU A 1 89 ? -6.110 -5.155 0.960 1.00 94.56 89 GLU A CA 1
ATOM 712 C C . GLU A 1 89 ? -5.645 -5.565 -0.430 1.00 94.56 89 GLU A C 1
ATOM 714 O O . GLU A 1 89 ? -5.900 -6.674 -0.880 1.00 94.56 89 GLU A O 1
ATOM 719 N N . VAL A 1 90 ? -5.007 -4.628 -1.131 1.00 93.31 90 VAL A N 1
ATOM 720 C CA . VAL A 1 90 ? -4.721 -4.731 -2.561 1.00 93.31 90 VAL A CA 1
ATOM 721 C C . VAL A 1 90 ? -3.641 -3.723 -2.938 1.00 93.31 90 VAL A C 1
ATOM 723 O O . VAL A 1 90 ? -3.624 -2.595 -2.426 1.00 93.31 90 VAL A O 1
ATOM 726 N N . PHE A 1 91 ? -2.765 -4.132 -3.852 1.00 95.62 91 PHE A N 1
ATOM 727 C CA . PHE A 1 91 ? -1.896 -3.232 -4.602 1.00 95.62 91 PHE A CA 1
ATOM 728 C C . PHE A 1 91 ? -2.585 -2.862 -5.908 1.00 95.62 91 PHE A C 1
ATOM 730 O O . PHE A 1 91 ? -2.963 -3.730 -6.691 1.00 95.62 91 PHE A O 1
ATOM 737 N N . GLU A 1 92 ? -2.768 -1.572 -6.141 1.00 93.69 92 GLU A N 1
ATOM 738 C CA . GLU A 1 92 ? -3.513 -1.061 -7.282 1.00 93.69 92 GLU A CA 1
ATOM 739 C C . GLU A 1 92 ? -2.619 -0.175 -8.142 1.00 93.69 92 GLU A C 1
ATOM 741 O O . GLU A 1 92 ? -2.014 0.765 -7.634 1.00 93.69 92 GLU A O 1
ATOM 746 N N . ASP A 1 93 ? -2.534 -0.468 -9.438 1.00 93.50 93 ASP A N 1
ATOM 747 C CA . ASP A 1 93 ? -1.653 0.226 -10.380 1.00 93.50 93 ASP A CA 1
ATOM 748 C C . ASP A 1 93 ? -0.220 0.437 -9.826 1.00 93.50 93 ASP A C 1
ATOM 750 O O . ASP A 1 93 ? 0.268 1.575 -9.810 1.00 93.50 93 ASP A O 1
ATOM 754 N N . PRO A 1 94 ? 0.478 -0.598 -9.305 1.00 94.31 94 PRO A N 1
ATOM 755 C CA . 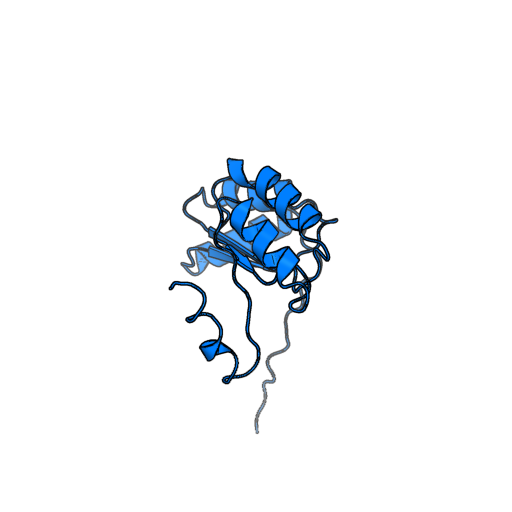PRO A 1 94 ? 1.769 -0.393 -8.653 1.00 94.31 94 PRO A CA 1
ATOM 756 C C . PRO A 1 94 ? 2.843 0.131 -9.618 1.00 94.31 94 PRO A C 1
ATOM 758 O O . PRO A 1 94 ? 3.618 1.026 -9.271 1.00 94.31 94 PRO A O 1
ATOM 761 N N . ILE A 1 95 ? 2.856 -0.387 -10.845 1.00 96.62 95 ILE A N 1
ATOM 762 C CA . ILE A 1 95 ? 3.862 -0.122 -11.882 1.00 96.62 95 ILE A CA 1
ATOM 763 C C . ILE A 1 95 ? 3.184 0.329 -13.190 1.00 96.62 95 ILE A C 1
ATOM 765 O O . ILE A 1 95 ? 1.960 0.182 -13.304 1.00 96.62 95 ILE A O 1
ATOM 769 N N . PRO A 1 96 ? 3.935 0.871 -14.173 1.00 95.88 96 PRO A N 1
ATOM 770 C CA . PRO A 1 96 ? 3.390 1.270 -15.465 1.00 95.88 96 PRO A CA 1
ATOM 771 C C . PRO A 1 96 ? 2.547 0.173 -16.108 1.00 95.88 96 PRO A C 1
ATOM 77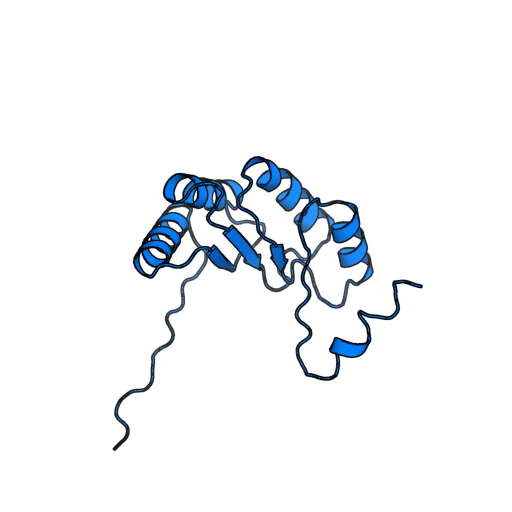3 O O . PRO A 1 96 ? 2.994 -0.962 -16.234 1.00 95.88 96 PRO A O 1
ATOM 776 N N . LYS A 1 97 ? 1.338 0.509 -16.561 1.00 91.62 97 LYS A N 1
ATOM 777 C CA . LYS A 1 97 ? 0.385 -0.472 -17.126 1.00 91.62 97 LYS A CA 1
ATOM 778 C C . LYS A 1 97 ? 0.887 -1.156 -18.396 1.00 91.62 97 LYS A C 1
ATOM 780 O O . LYS A 1 97 ? 0.376 -2.203 -18.774 1.00 91.62 97 LYS A O 1
ATOM 785 N N . SER A 1 98 ? 1.872 -0.560 -19.063 1.00 92.81 98 SER A N 1
ATOM 786 C CA . SER A 1 98 ? 2.549 -1.152 -20.216 1.00 92.81 98 SER A CA 1
ATOM 787 C C . SER A 1 98 ? 3.478 -2.315 -19.851 1.00 92.81 98 SER A C 1
ATOM 789 O O . SER A 1 98 ? 3.828 -3.089 -20.735 1.00 92.81 98 SER A O 1
ATOM 791 N N . ASP A 1 99 ? 3.901 -2.429 -18.589 1.00 93.88 99 ASP A N 1
ATOM 792 C CA . ASP A 1 99 ? 4.822 -3.464 -18.112 1.00 93.88 99 ASP A CA 1
ATOM 793 C C . ASP A 1 99 ? 4.063 -4.723 -17.667 1.00 93.88 99 ASP A C 1
ATOM 795 O O . ASP A 1 99 ? 3.963 -5.033 -16.482 1.00 93.88 99 ASP A O 1
ATOM 799 N N . ILE A 1 100 ? 3.470 -5.430 -18.634 1.00 93.94 100 ILE A N 1
ATOM 800 C CA . ILE A 1 100 ? 2.658 -6.630 -18.374 1.00 93.94 100 ILE A CA 1
ATOM 801 C C . ILE A 1 100 ? 3.481 -7.734 -17.697 1.00 93.94 100 ILE A C 1
ATOM 803 O O . ILE A 1 100 ? 3.018 -8.312 -16.717 1.00 93.94 100 ILE A O 1
ATOM 807 N N . GLU A 1 101 ? 4.720 -7.959 -18.145 1.00 95.31 101 GLU A N 1
ATOM 808 C CA . GLU A 1 101 ? 5.640 -8.924 -17.522 1.00 95.31 101 GLU A CA 1
ATOM 809 C C . GLU A 1 101 ? 5.930 -8.561 -16.057 1.00 95.31 101 GLU A C 1
ATOM 811 O O . GLU A 1 101 ? 6.047 -9.431 -15.195 1.00 95.31 101 GLU A O 1
ATOM 816 N N . GLY A 1 102 ? 6.031 -7.267 -15.741 1.00 96.31 102 GLY A N 1
ATOM 817 C CA . GLY A 1 102 ? 6.159 -6.796 -14.370 1.00 96.31 102 GLY A CA 1
ATOM 818 C C . GLY A 1 102 ? 4.932 -7.114 -13.511 1.00 96.31 102 GLY A C 1
ATOM 819 O O . GLY A 1 102 ? 5.094 -7.506 -12.356 1.00 96.31 102 GLY A O 1
ATOM 820 N N . TYR A 1 103 ? 3.714 -7.000 -14.052 1.00 94.62 103 TYR A N 1
ATOM 821 C CA . TYR A 1 103 ? 2.493 -7.383 -13.329 1.00 94.62 103 TYR A CA 1
ATOM 822 C C . TYR A 1 103 ? 2.452 -8.888 -13.045 1.00 94.62 103 TYR A C 1
ATOM 824 O O . TYR A 1 103 ? 2.125 -9.266 -11.922 1.00 94.62 103 TYR A O 1
ATOM 832 N N . GLU A 1 104 ? 2.827 -9.727 -14.015 1.00 93.75 104 GLU A N 1
ATOM 833 C CA . GLU A 1 104 ? 2.932 -11.185 -13.837 1.00 93.75 104 GLU A CA 1
ATOM 834 C C . GLU A 1 104 ? 3.930 -11.533 -12.721 1.00 93.75 104 GLU A C 1
ATOM 836 O O . GLU A 1 104 ? 3.595 -12.255 -11.784 1.00 93.75 104 GLU A O 1
ATOM 841 N N . LYS A 1 105 ? 5.119 -10.914 -12.733 1.00 96.56 105 LYS A N 1
ATOM 842 C CA . LYS A 1 105 ? 6.125 -11.096 -11.671 1.00 96.56 105 LYS A CA 1
ATOM 843 C C . LYS A 1 105 ? 5.608 -10.711 -10.287 1.00 96.56 105 LYS A C 1
ATOM 845 O O . LYS A 1 105 ? 5.902 -11.404 -9.317 1.00 96.56 105 LYS A O 1
ATOM 850 N N . ILE A 1 106 ? 4.885 -9.594 -10.173 1.00 95.56 106 ILE A N 1
ATOM 851 C CA . ILE A 1 106 ? 4.313 -9.166 -8.890 1.00 95.56 106 ILE A CA 1
ATOM 852 C C . ILE A 1 106 ? 3.272 -10.184 -8.429 1.00 95.56 106 ILE A C 1
ATOM 854 O O . ILE A 1 106 ? 3.329 -10.616 -7.281 1.00 95.56 106 ILE A O 1
ATOM 858 N N . HIS A 1 107 ? 2.348 -10.557 -9.317 1.00 93.31 107 HIS A N 1
ATOM 859 C CA . HIS A 1 107 ? 1.271 -11.498 -9.028 1.00 93.31 107 HIS A CA 1
ATOM 860 C C . HIS A 1 107 ? 1.802 -12.825 -8.470 1.00 93.31 107 HIS A C 1
ATOM 862 O O . HIS A 1 107 ? 1.290 -13.313 -7.466 1.00 93.31 107 HIS A O 1
ATOM 868 N N . ASP A 1 108 ? 2.865 -13.362 -9.065 1.00 94.25 108 ASP A N 1
ATOM 869 C CA . ASP A 1 108 ? 3.438 -14.643 -8.646 1.00 94.25 108 ASP A CA 1
ATOM 870 C C . ASP A 1 108 ? 4.238 -14.553 -7.336 1.00 94.25 108 ASP A C 1
ATOM 872 O O . ASP A 1 108 ? 4.407 -15.553 -6.635 1.00 94.25 108 ASP A O 1
ATOM 876 N N . ALA A 1 109 ? 4.747 -13.366 -6.998 1.00 94.00 109 ALA A N 1
ATOM 877 C CA . ALA A 1 109 ? 5.638 -13.169 -5.859 1.00 94.00 109 ALA A CA 1
ATOM 878 C C . ALA A 1 109 ? 4.922 -12.749 -4.567 1.00 94.00 109 ALA A C 1
ATOM 880 O O . ALA A 1 109 ? 5.430 -13.028 -3.478 1.00 94.00 109 ALA A O 1
ATOM 881 N N . ILE A 1 110 ? 3.782 -12.052 -4.649 1.00 89.88 110 ILE A N 1
ATOM 882 C CA . ILE A 1 110 ? 3.149 -11.441 -3.471 1.00 89.88 110 ILE A CA 1
ATOM 883 C C . ILE A 1 110 ? 1.864 -12.172 -3.059 1.00 89.88 110 ILE A C 1
ATOM 885 O O . ILE A 1 110 ? 1.074 -12.573 -3.905 1.00 89.88 110 ILE A O 1
ATOM 889 N N . PRO A 1 111 ? 1.566 -12.274 -1.752 1.00 82.88 111 PRO A N 1
ATOM 890 C CA . PRO A 1 111 ? 0.337 -12.909 -1.273 1.00 82.88 111 PRO A CA 1
ATOM 891 C C . PRO A 1 111 ? -0.890 -11.975 -1.309 1.00 82.88 111 PRO A C 1
ATOM 893 O O . PRO A 1 111 ? -1.912 -12.288 -0.697 1.00 82.88 111 PRO A O 1
ATOM 896 N N . PHE A 1 112 ? -0.793 -10.805 -1.952 1.00 85.06 112 PHE A N 1
ATOM 897 C CA . PHE A 1 112 ? -1.855 -9.793 -1.992 1.00 85.06 112 PHE A CA 1
ATOM 898 C C . PHE A 1 112 ? -2.556 -9.769 -3.347 1.00 85.06 112 PHE A C 1
ATOM 900 O O . PHE A 1 112 ? -1.893 -9.922 -4.372 1.00 85.06 112 PHE A O 1
ATOM 907 N N . PRO A 1 113 ? -3.863 -9.456 -3.380 1.00 88.50 113 PRO A N 1
ATOM 908 C CA . PRO A 1 113 ? -4.530 -9.067 -4.610 1.00 88.50 113 PRO A CA 1
ATOM 909 C C . PRO A 1 113 ? -3.780 -7.939 -5.333 1.00 88.50 113 PRO A C 1
ATOM 911 O O . PRO A 1 113 ? -3.335 -6.962 -4.716 1.00 88.50 113 PRO A O 1
ATOM 914 N N . LEU A 1 114 ? -3.698 -8.065 -6.656 1.00 85.81 114 LEU A N 1
ATOM 915 C CA . LEU A 1 114 ? -3.127 -7.082 -7.569 1.00 85.81 114 LEU A CA 1
ATOM 916 C C . LEU A 1 114 ? -4.226 -6.599 -8.521 1.00 85.81 114 LEU A C 1
ATOM 918 O O . LEU A 1 114 ? -4.877 -7.408 -9.179 1.00 85.81 114 LEU A O 1
ATOM 922 N N . ALA A 1 115 ? -4.451 -5.287 -8.588 1.00 84.62 115 ALA A N 1
ATOM 923 C CA . ALA A 1 115 ? -5.488 -4.685 -9.420 1.00 84.62 115 ALA A CA 1
ATOM 924 C C . ALA A 1 115 ? -4.892 -3.713 -10.446 1.00 84.62 115 ALA A C 1
ATOM 926 O O . ALA A 1 115 ? -4.108 -2.830 -10.098 1.00 84.62 115 ALA A O 1
ATOM 927 N N . MET A 1 116 ? -5.318 -3.848 -11.703 1.00 82.69 116 MET A N 1
ATOM 928 C CA . MET A 1 116 ? -4.993 -2.927 -12.792 1.00 82.69 116 MET A CA 1
ATOM 929 C C . MET A 1 116 ? -6.257 -2.165 -13.206 1.00 82.69 116 MET A C 1
ATOM 931 O O . MET A 1 116 ? -7.241 -2.770 -13.635 1.00 82.69 116 MET A O 1
ATOM 935 N N . HIS A 1 117 ? -6.247 -0.835 -13.112 1.00 77.75 117 HIS A N 1
ATOM 936 C CA . HIS A 1 117 ? -7.342 -0.017 -13.629 1.00 77.75 117 HIS A CA 1
ATOM 937 C C . HIS A 1 117 ? -7.241 0.110 -15.145 1.00 77.75 117 HIS A C 1
ATOM 939 O O . HIS A 1 117 ? -6.391 0.829 -15.676 1.00 77.75 117 HIS A O 1
ATOM 945 N N . LEU A 1 118 ? -8.172 -0.520 -15.850 1.00 58.41 118 LEU A N 1
ATOM 946 C CA . LEU A 1 118 ? -8.365 -0.306 -17.276 1.00 58.41 118 LEU A CA 1
ATOM 947 C C . LEU A 1 118 ? -9.225 0.950 -17.447 1.00 58.41 118 LEU A C 1
ATOM 949 O O . LEU A 1 118 ? -10.442 0.926 -17.269 1.00 58.41 118 LEU A O 1
ATOM 953 N N . GLY A 1 119 ? -8.561 2.076 -17.708 1.00 46.97 119 GLY A N 1
ATOM 954 C CA . GLY A 1 119 ? -9.232 3.282 -18.174 1.00 46.97 119 GLY A CA 1
ATOM 955 C C . GLY A 1 119 ? -9.827 2.992 -19.547 1.00 46.97 119 GLY A C 1
ATOM 956 O O . GLY A 1 119 ? -9.106 2.570 -20.444 1.00 46.97 119 GLY A O 1
ATOM 957 N N . ASP A 1 120 ? -11.128 3.212 -19.675 1.00 42.53 120 ASP A N 1
ATOM 958 C CA . ASP A 1 120 ? -11.954 3.044 -20.870 1.00 42.53 120 ASP A CA 1
ATOM 959 C C . ASP A 1 120 ? -12.583 1.651 -21.039 1.00 42.53 120 ASP A C 1
ATOM 961 O O . ASP A 1 120 ? -11.940 0.600 -21.073 1.00 42.53 120 ASP A O 1
ATOM 965 N N . GLY A 1 121 ? -13.915 1.674 -21.168 1.00 43.38 121 GLY A N 1
ATOM 966 C CA . GLY A 1 121 ? -14.819 0.523 -21.211 1.00 43.38 121 GLY A CA 1
ATOM 967 C C . GLY A 1 121 ? -14.511 -0.637 -22.178 1.00 43.38 121 GLY A C 1
ATOM 968 O O . GLY A 1 121 ? -15.113 -1.689 -21.973 1.00 43.38 121 GLY A O 1
ATOM 969 N N . PRO A 1 122 ? -13.609 -0.560 -23.181 1.00 38.47 122 PRO A N 1
ATOM 970 C CA . PRO A 1 122 ? -13.231 -1.742 -23.963 1.00 38.47 122 PRO A CA 1
ATOM 971 C C . PRO A 1 122 ? -12.166 -2.648 -23.314 1.00 38.47 122 PRO A C 1
ATOM 973 O O . PRO A 1 122 ? -11.972 -3.766 -23.787 1.00 38.47 122 PRO A O 1
ATOM 976 N N . GLY A 1 123 ? -11.465 -2.215 -22.256 1.00 38.56 123 GLY A N 1
ATOM 977 C CA . GLY A 1 123 ? -10.354 -2.988 -21.670 1.00 38.56 123 GLY A CA 1
ATOM 978 C C . GLY A 1 123 ? -10.770 -4.286 -20.963 1.00 38.56 123 GLY A C 1
ATOM 979 O O . GLY A 1 123 ? -9.972 -5.215 -20.847 1.00 38.56 123 GLY A O 1
ATOM 980 N N . VAL A 1 124 ? -12.032 -4.382 -20.536 1.00 41.88 124 VAL A N 1
ATOM 981 C CA . VAL A 1 124 ? -12.574 -5.472 -19.698 1.00 41.88 124 VAL A CA 1
ATOM 982 C C . VAL A 1 124 ? -12.516 -6.854 -20.381 1.00 41.88 124 VAL A C 1
ATOM 984 O O . VAL A 1 124 ? -12.589 -7.876 -19.709 1.00 41.88 124 VAL A O 1
ATOM 987 N N . VAL A 1 125 ? -12.324 -6.928 -21.703 1.00 41.00 125 VAL A N 1
ATOM 988 C CA . VAL A 1 125 ? -12.418 -8.195 -22.457 1.00 41.00 125 VAL A CA 1
ATOM 989 C C . VAL A 1 125 ? -11.099 -8.986 -22.530 1.00 41.00 125 VAL A C 1
ATOM 991 O O . VAL A 1 125 ? -11.125 -10.157 -22.893 1.00 41.00 125 VAL A O 1
ATOM 994 N N . ARG A 1 126 ? -9.941 -8.430 -22.140 1.00 40.91 126 ARG A N 1
ATOM 995 C CA . ARG A 1 126 ? -8.661 -9.177 -22.219 1.00 40.91 126 ARG A CA 1
ATOM 996 C C . ARG A 1 126 ? -8.250 -9.930 -20.951 1.00 40.91 126 ARG A C 1
ATOM 998 O O . ARG A 1 126 ? -7.412 -10.815 -21.049 1.00 40.91 126 ARG A O 1
ATOM 1005 N N . GLY A 1 127 ? -8.864 -9.652 -19.801 1.00 37.31 127 GLY A N 1
ATOM 1006 C CA . GLY A 1 127 ? -8.546 -10.336 -18.536 1.00 37.31 127 GLY A CA 1
ATOM 1007 C C . GLY A 1 127 ? -9.181 -11.723 -18.357 1.00 37.31 127 GLY A C 1
ATOM 1008 O O . GLY A 1 127 ? -8.935 -12.364 -17.348 1.00 37.31 127 GLY A O 1
ATOM 1009 N N . LEU A 1 128 ? -10.006 -12.186 -19.305 1.00 37.31 128 LEU A N 1
ATOM 1010 C CA . LEU A 1 128 ? -10.789 -13.431 -19.194 1.00 37.31 128 LEU A CA 1
ATOM 1011 C C . LEU A 1 128 ? -10.320 -14.558 -20.135 1.00 37.31 128 LEU A C 1
ATOM 1013 O O . LEU A 1 128 ? -11.023 -15.550 -20.285 1.00 37.31 128 LEU A O 1
ATOM 1017 N N . GLN A 1 129 ? -9.165 -14.418 -20.796 1.00 36.88 129 GLN A N 1
ATOM 1018 C CA . GLN A 1 129 ? -8.650 -15.427 -21.742 1.00 36.88 129 GLN A CA 1
ATOM 1019 C C . GLN A 1 129 ? -7.295 -16.040 -21.350 1.00 36.88 129 GLN A C 1
ATOM 1021 O O . GLN A 1 129 ? -6.706 -16.743 -22.164 1.00 36.88 129 GLN A O 1
ATOM 1026 N N . ALA A 1 130 ? -6.812 -15.808 -20.126 1.00 40.69 130 ALA A N 1
ATOM 1027 C CA . ALA A 1 130 ? -5.587 -16.439 -19.616 1.00 40.69 130 ALA A CA 1
ATOM 1028 C C . ALA A 1 130 ? -5.839 -17.635 -18.673 1.00 40.69 130 ALA A C 1
ATOM 1030 O O . ALA A 1 130 ? -4.880 -18.274 -18.261 1.00 40.69 130 ALA A O 1
ATOM 1031 N N . ASP A 1 131 ? -7.104 -17.978 -18.402 1.00 38.25 131 ASP A N 1
ATOM 1032 C CA . ASP A 1 131 ? -7.485 -19.224 -17.727 1.00 38.25 131 ASP A CA 1
ATOM 1033 C C . ASP A 1 131 ? -8.133 -20.168 -18.750 1.00 38.25 131 ASP A C 1
ATOM 1035 O O . ASP A 1 131 ? -9.342 -20.114 -19.002 1.00 38.25 131 ASP A O 1
ATOM 1039 N N . GLY A 1 132 ? -7.308 -21.006 -19.379 1.00 34.84 132 GLY A N 1
ATOM 1040 C CA . GLY A 1 132 ? -7.712 -22.070 -20.299 1.00 34.84 132 GLY A CA 1
ATOM 1041 C C . GLY A 1 132 ? -6.718 -23.216 -20.288 1.00 34.84 132 GLY A C 1
ATOM 1042 O O . GLY A 1 132 ? -5.506 -22.928 -20.386 1.00 34.84 132 GLY A O 1
#

Foldseek 3Di:
DDPDDDDDDDDDADALVNLLVVLVVCVVVVHQEDEDADALPHPVQSNLLSSCVNRNLSRAYEYEPQQRLAALVSVLVVLVSNVVRNRYAEHENNHPPVPVVSQVSNVVRHPHHYYYDDPDDVPVPPVPPPPD

Radius of gyration: 16.51 Å; chains: 1; bounding box: 39×53×39 Å

pLDDT: mean 82.54, std 21.9, range [28.59, 97.88]

Secondary structure (DSSP, 8-state):
----PPPP----S--HHHHHHHHHHHHHTT-SEEEEE--TTS-HHHHHHHHHHHH-SSSEEEEE-SSTT-SHHHHHHHHHHHGGG--EEEEES-S-TT-HHHHHHHHHH-SS-EE----STTGGGSTTSS--